Protein AF-A0A6P7SY14-F1 (afdb_monomer_lite)

Foldseek 3Di:
DDDDPVNVCVVCVVVVVVCVVVPDDPDDDPPVVVVVVVLLVVLVVVLVVVVVVCVVVVHDDDPVNSVVSSVVSSVVSVPPPDDPDPVVVVVVCVVVVVDPPPPPPDDPPPPVVCVVVVVVVVVVVVVVVVVVPDDDDD

Sequence (138 aa):
MNCTTVSAIVHNRDRIMAHVKDDAPGMKSTIINKKRGRIYEEMEQLLALWDERQNHQQASCSQEIIQEKALSLFEDLKDIEFKASQRWFMIFKQQQNLHSLKKQGESTSGDDVAAVEFPATLAKIIENNATQTNIQCC

Organism: NCBI:txid2607531

Structure (mmCIF, N/CA/C/O backbone):
data_AF-A0A6P7SY14-F1
#
_entry.id   AF-A0A6P7SY14-F1
#
loop_
_atom_site.group_PDB
_atom_site.id
_atom_site.type_symbol
_atom_site.label_atom_id
_atom_site.label_alt_id
_atom_site.label_comp_id
_atom_site.label_asym_id
_atom_site.label_entity_id
_atom_site.label_seq_id
_atom_site.pdbx_PDB_ins_code
_atom_site.Cartn_x
_atom_site.Cartn_y
_atom_site.Cartn_z
_atom_site.occupancy
_atom_site.B_iso_or_equiv
_atom_site.auth_seq_id
_atom_site.auth_comp_id
_atom_site.auth_asym_id
_atom_site.auth_atom_id
_atom_site.pdbx_PDB_model_num
ATOM 1 N N . MET A 1 1 ? -7.695 -40.509 3.210 1.00 50.09 1 MET A N 1
ATOM 2 C CA . MET A 1 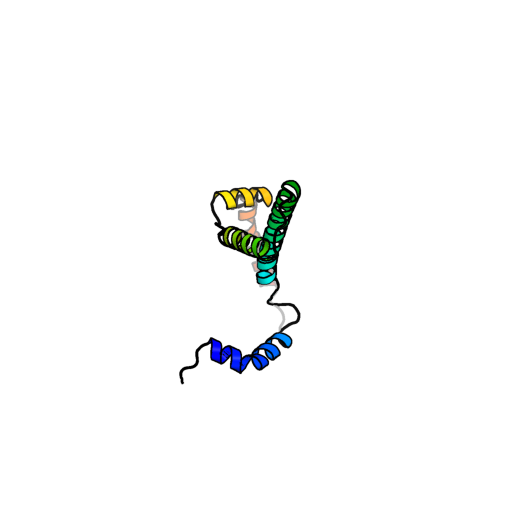1 ? -7.940 -39.089 3.544 1.00 50.09 1 MET A CA 1
ATOM 3 C C . MET A 1 1 ? -7.065 -38.242 2.644 1.00 50.09 1 MET A C 1
ATOM 5 O O . MET A 1 1 ? -5.850 -38.371 2.709 1.00 50.09 1 MET A O 1
ATOM 9 N N . ASN A 1 2 ? -7.676 -37.483 1.735 1.00 52.88 2 ASN A N 1
ATOM 10 C CA . ASN A 1 2 ? -6.944 -36.720 0.729 1.00 52.88 2 ASN A CA 1
ATOM 11 C C . ASN A 1 2 ? -6.356 -35.457 1.355 1.00 52.88 2 ASN A C 1
ATOM 13 O O . ASN A 1 2 ? -7.064 -34.614 1.900 1.00 52.88 2 ASN A O 1
ATOM 17 N N . CYS A 1 3 ? -5.034 -35.404 1.300 1.00 52.44 3 CYS A N 1
ATOM 18 C CA . CYS A 1 3 ? -4.187 -34.363 1.834 1.00 52.44 3 CYS A CA 1
ATOM 19 C C . CYS A 1 3 ? -4.385 -33.079 1.023 1.00 52.44 3 CYS A C 1
ATOM 21 O O . CYS A 1 3 ? -4.030 -33.024 -0.153 1.00 52.44 3 CYS A O 1
ATOM 23 N N . THR 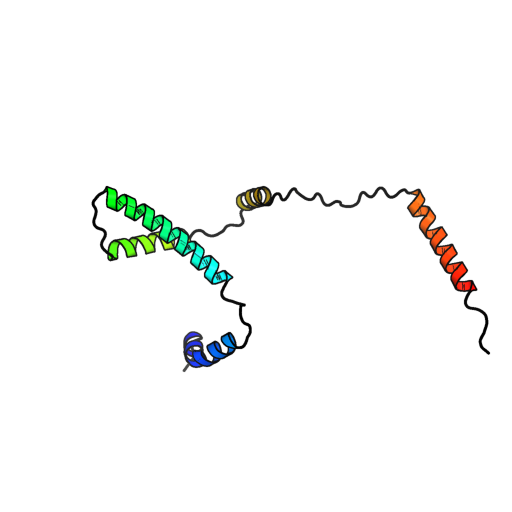A 1 4 ? -4.955 -32.041 1.631 1.00 62.66 4 THR A N 1
ATOM 24 C CA . THR A 1 4 ? -4.822 -30.700 1.062 1.00 62.66 4 THR A CA 1
ATOM 25 C C . THR A 1 4 ? -3.357 -30.289 1.161 1.00 62.66 4 THR A C 1
ATOM 27 O O . THR A 1 4 ? -2.673 -30.605 2.137 1.00 62.66 4 THR A O 1
ATOM 30 N N . THR A 1 5 ? -2.871 -29.542 0.173 1.00 73.25 5 THR A N 1
ATOM 31 C CA . THR A 1 5 ? -1.533 -28.930 0.190 1.00 73.25 5 THR A CA 1
ATOM 32 C C . THR A 1 5 ? -1.271 -28.200 1.506 1.00 73.25 5 THR A C 1
ATOM 34 O O . THR A 1 5 ? -0.177 -28.283 2.048 1.00 73.25 5 THR A O 1
ATOM 37 N N . VAL A 1 6 ? -2.298 -27.573 2.084 1.00 74.12 6 VAL A N 1
ATOM 38 C CA . VAL A 1 6 ? -2.227 -26.908 3.391 1.00 74.12 6 VAL A CA 1
ATOM 39 C C . VAL A 1 6 ? -1.947 -27.893 4.529 1.00 74.12 6 VAL A C 1
ATOM 41 O O . VAL A 1 6 ? -1.065 -27.640 5.345 1.00 74.12 6 VAL A O 1
ATOM 44 N N . SER A 1 7 ? -2.637 -29.036 4.578 1.00 78.38 7 SER A N 1
ATOM 45 C CA . SER A 1 7 ? -2.413 -30.046 5.620 1.00 78.38 7 SER A CA 1
ATOM 46 C C . SER A 1 7 ? -1.010 -30.665 5.515 1.00 78.38 7 SER A C 1
ATOM 48 O O . SER A 1 7 ? -0.332 -30.823 6.530 1.00 78.38 7 SER A O 1
ATOM 50 N N . ALA A 1 8 ? -0.510 -30.888 4.290 1.00 80.69 8 ALA A N 1
ATOM 51 C CA . ALA A 1 8 ? 0.877 -31.302 4.051 1.00 80.69 8 ALA A CA 1
ATOM 52 C C . ALA A 1 8 ? 1.899 -30.264 4.536 1.00 80.69 8 ALA A C 1
ATOM 54 O O . ALA A 1 8 ? 2.932 -30.634 5.090 1.00 80.69 8 ALA A O 1
ATOM 55 N N . ILE A 1 9 ? 1.631 -28.974 4.319 1.00 81.75 9 ILE A N 1
ATOM 56 C CA . ILE A 1 9 ? 2.523 -27.880 4.725 1.00 81.75 9 ILE A CA 1
ATOM 57 C C . ILE A 1 9 ? 2.571 -27.764 6.249 1.00 81.75 9 ILE A C 1
ATOM 59 O O . ILE A 1 9 ? 3.654 -27.636 6.812 1.00 81.75 9 ILE A O 1
ATOM 63 N N . VAL A 1 10 ? 1.421 -27.858 6.923 1.00 86.06 10 VAL A N 1
ATOM 64 C CA . VAL A 1 10 ? 1.355 -27.827 8.392 1.00 86.06 10 VAL A CA 1
ATOM 65 C C . VAL A 1 10 ? 2.099 -29.020 8.986 1.00 86.06 10 VAL A C 1
ATOM 67 O O . VAL A 1 10 ? 2.899 -28.846 9.900 1.00 86.06 10 VAL A O 1
ATOM 70 N N . HIS A 1 11 ? 1.892 -30.214 8.431 1.00 85.25 11 HIS A N 1
ATOM 71 C CA . HIS A 1 11 ? 2.553 -31.426 8.909 1.00 85.25 11 HIS A CA 1
ATOM 72 C C . HIS A 1 11 ? 4.073 -31.407 8.681 1.00 85.25 11 HIS A C 1
ATOM 74 O O . HIS A 1 11 ? 4.831 -31.896 9.510 1.00 85.25 11 HIS A O 1
ATOM 80 N N . ASN A 1 12 ? 4.538 -30.813 7.579 1.00 85.94 12 ASN A N 1
ATOM 81 C CA . ASN A 1 12 ? 5.962 -30.744 7.241 1.00 85.94 12 ASN A CA 1
ATOM 82 C C . ASN A 1 12 ? 6.640 -29.434 7.677 1.00 85.94 12 ASN A C 1
ATOM 84 O O . ASN A 1 12 ? 7.771 -29.173 7.263 1.00 85.94 12 ASN A O 1
ATOM 88 N N . ARG A 1 13 ? 5.980 -28.614 8.506 1.00 82.69 13 ARG A N 1
ATOM 89 C CA . ARG A 1 13 ? 6.439 -27.276 8.913 1.00 82.69 13 ARG A CA 1
ATOM 90 C C . ARG A 1 13 ? 7.886 -27.262 9.401 1.00 82.69 13 ARG A C 1
ATOM 92 O O . ARG A 1 13 ? 8.672 -26.443 8.933 1.00 82.69 13 ARG A O 1
ATOM 99 N N . ASP A 1 14 ? 8.236 -28.159 10.316 1.00 82.94 14 ASP A N 1
ATOM 100 C CA . ASP A 1 14 ? 9.551 -28.137 10.964 1.00 82.94 14 ASP A CA 1
ATOM 101 C C . ASP A 1 14 ? 10.667 -28.558 10.003 1.00 82.94 14 ASP A C 1
ATOM 103 O O . ASP A 1 14 ? 11.736 -27.953 9.985 1.00 82.94 14 ASP A O 1
ATOM 107 N N . ARG A 1 15 ? 10.382 -29.516 9.112 1.00 84.56 15 ARG A N 1
ATOM 108 C CA . ARG A 1 15 ? 11.292 -29.917 8.029 1.00 84.56 15 ARG A CA 1
ATOM 109 C C . ARG A 1 15 ? 11.510 -28.776 7.038 1.00 84.56 15 ARG A C 1
ATOM 111 O O . ARG A 1 15 ? 12.646 -28.486 6.682 1.00 84.56 15 ARG A O 1
ATOM 118 N N . ILE A 1 16 ? 10.437 -28.094 6.629 1.00 80.94 16 ILE A N 1
ATOM 119 C CA . ILE A 1 16 ? 10.512 -26.920 5.745 1.00 80.94 16 ILE A CA 1
ATOM 120 C C . ILE A 1 16 ? 11.343 -25.812 6.411 1.00 80.94 16 ILE A C 1
ATOM 122 O O . ILE A 1 16 ? 12.184 -25.197 5.762 1.00 80.94 16 ILE A O 1
ATOM 126 N N . MET A 1 17 ? 11.149 -25.578 7.711 1.00 76.50 17 MET A N 1
ATOM 127 C CA . MET A 1 17 ? 11.868 -24.545 8.456 1.00 76.50 17 MET A CA 1
ATOM 128 C C . MET A 1 17 ? 13.351 -24.873 8.671 1.00 76.50 17 MET A C 1
ATOM 130 O O . MET A 1 17 ? 14.166 -23.953 8.679 1.00 76.50 17 MET A O 1
ATOM 134 N N . ALA A 1 18 ? 13.706 -26.150 8.818 1.00 77.94 18 ALA A N 1
ATOM 135 C CA . ALA A 1 18 ? 15.097 -26.592 8.892 1.00 77.94 18 ALA A CA 1
ATOM 136 C C . ALA A 1 18 ? 15.834 -26.336 7.566 1.00 77.94 18 ALA A C 1
ATOM 138 O O . ALA A 1 18 ? 16.857 -25.659 7.560 1.00 77.94 18 ALA A O 1
ATOM 139 N N . HIS A 1 19 ? 15.248 -26.738 6.431 1.00 68.62 19 HIS A N 1
ATOM 140 C CA . HIS A 1 19 ? 15.843 -26.496 5.109 1.00 68.62 19 HIS A CA 1
ATOM 141 C C . HIS A 1 19 ? 15.999 -25.001 4.776 1.00 68.62 19 HIS A C 1
ATOM 143 O O . HIS A 1 19 ? 16.979 -24.607 4.158 1.00 68.62 19 HIS A O 1
ATOM 149 N N . VAL A 1 20 ? 15.077 -24.139 5.225 1.00 62.91 20 VAL A N 1
ATOM 150 C CA . VAL A 1 20 ? 15.179 -22.675 5.037 1.00 62.91 20 VAL A CA 1
ATOM 151 C C . VAL A 1 20 ? 16.317 -22.046 5.850 1.00 62.91 20 VAL A C 1
ATOM 153 O O . VAL A 1 20 ? 16.826 -20.996 5.464 1.00 62.91 20 VAL A O 1
ATOM 156 N N . LYS A 1 21 ? 16.702 -22.645 6.982 1.00 61.66 21 LYS A N 1
ATOM 157 C CA . LYS A 1 21 ? 17.813 -22.154 7.811 1.00 61.66 21 LYS A CA 1
ATOM 158 C C . LYS A 1 21 ? 19.173 -22.612 7.288 1.00 61.66 21 LYS A C 1
ATOM 160 O O . LYS A 1 21 ? 20.132 -21.854 7.416 1.00 61.66 21 LYS A O 1
ATOM 165 N N . ASP A 1 22 ? 19.230 -23.800 6.692 1.00 57.78 22 ASP A N 1
ATOM 166 C CA . ASP A 1 22 ? 20.473 -24.392 6.192 1.00 57.78 22 ASP A CA 1
ATOM 167 C C . ASP A 1 22 ? 20.823 -23.912 4.769 1.00 57.78 22 ASP A C 1
ATOM 169 O O . ASP A 1 22 ? 21.993 -23.671 4.465 1.00 57.78 22 ASP A O 1
ATOM 173 N N . ASP A 1 23 ? 19.825 -23.665 3.910 1.00 55.22 23 ASP A N 1
ATOM 174 C CA . ASP A 1 23 ? 20.041 -23.174 2.545 1.00 55.22 23 ASP A CA 1
ATOM 175 C C . ASP A 1 23 ? 20.093 -21.631 2.487 1.00 55.22 23 ASP A C 1
ATOM 177 O O . ASP A 1 23 ? 19.140 -20.956 2.094 1.00 55.22 23 ASP A O 1
ATOM 181 N N . ALA A 1 24 ? 21.279 -21.101 2.800 1.00 50.31 24 ALA A N 1
ATOM 182 C CA . ALA A 1 24 ? 21.781 -19.743 2.540 1.00 50.31 24 ALA A CA 1
ATOM 183 C C . ALA A 1 24 ? 21.339 -18.599 3.493 1.00 50.31 24 ALA A C 1
ATOM 185 O O . ALA A 1 24 ? 20.185 -18.154 3.468 1.00 50.31 24 ALA A O 1
ATOM 186 N N . PRO A 1 25 ? 22.282 -17.970 4.232 1.00 51.38 25 PRO A N 1
ATOM 187 C CA . PRO A 1 25 ? 22.011 -16.723 4.935 1.00 51.38 25 PRO A CA 1
ATOM 188 C C . PRO A 1 25 ? 21.828 -15.596 3.907 1.00 51.38 25 PRO A C 1
ATOM 190 O O . PRO A 1 25 ? 22.788 -15.111 3.314 1.00 51.38 25 PRO A O 1
ATOM 193 N N . GLY A 1 26 ? 20.580 -15.175 3.684 1.00 54.66 26 GLY A N 1
ATOM 194 C CA . GLY A 1 26 ? 20.273 -13.904 3.012 1.00 54.66 26 GLY A CA 1
ATOM 195 C C . GLY A 1 26 ? 19.448 -13.963 1.725 1.00 54.66 26 GLY A C 1
ATOM 196 O O . GLY A 1 26 ? 19.191 -12.913 1.136 1.00 54.66 26 GLY A O 1
ATOM 197 N N . MET A 1 27 ? 18.974 -15.129 1.284 1.00 58.12 27 MET A N 1
ATOM 198 C CA . MET A 1 27 ? 18.223 -15.238 0.030 1.00 58.12 27 MET A CA 1
ATOM 199 C C . MET A 1 27 ? 16.792 -15.738 0.296 1.00 58.12 27 MET A C 1
ATOM 201 O O . MET A 1 27 ? 16.623 -16.855 0.764 1.00 58.12 27 MET A O 1
ATOM 205 N N . LYS A 1 28 ? 15.776 -14.935 -0.083 1.00 55.28 28 LYS A N 1
ATOM 206 C CA . LYS A 1 28 ? 14.337 -15.281 -0.315 1.00 55.28 28 LYS A CA 1
ATOM 207 C C . LYS A 1 28 ? 13.240 -14.629 0.556 1.00 55.28 28 LYS A C 1
ATOM 209 O O . LYS A 1 28 ? 12.080 -14.992 0.398 1.00 55.28 28 LYS A O 1
ATOM 214 N N . SER A 1 29 ? 13.514 -13.582 1.343 1.00 47.50 29 SER A N 1
ATOM 215 C CA . SER A 1 29 ? 12.434 -12.738 1.925 1.00 47.50 29 SER A CA 1
ATOM 216 C C . SER A 1 29 ? 12.451 -11.279 1.449 1.00 47.50 29 SER A C 1
ATOM 218 O O . SER A 1 29 ? 11.422 -10.610 1.422 1.00 47.50 29 SER A O 1
ATOM 220 N N . THR A 1 30 ? 13.582 -10.771 0.962 1.00 47.41 30 THR A N 1
ATOM 221 C CA . THR A 1 30 ? 13.793 -9.322 0.825 1.00 47.41 30 THR A CA 1
ATOM 222 C C . THR A 1 30 ? 12.834 -8.629 -0.147 1.00 47.41 30 THR A C 1
ATOM 224 O O . THR A 1 30 ? 12.414 -7.515 0.124 1.00 47.41 30 THR A O 1
ATOM 227 N N . ILE A 1 31 ? 12.450 -9.246 -1.269 1.00 49.44 31 ILE A N 1
ATOM 228 C CA . ILE A 1 31 ? 11.644 -8.564 -2.304 1.00 49.44 31 ILE A CA 1
ATOM 229 C C . ILE A 1 31 ? 10.148 -8.548 -1.950 1.00 49.44 31 ILE A C 1
ATOM 231 O O . ILE A 1 31 ? 9.491 -7.518 -2.096 1.00 49.44 31 ILE A O 1
ATOM 235 N N . ILE A 1 32 ? 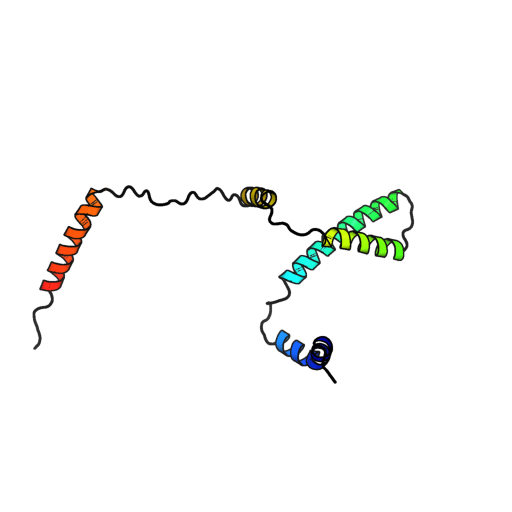9.612 -9.666 -1.449 1.00 51.44 32 ILE A N 1
ATOM 236 C CA . ILE A 1 32 ? 8.206 -9.765 -1.021 1.00 51.44 32 ILE A CA 1
ATOM 237 C C . ILE A 1 32 ? 7.993 -8.930 0.246 1.00 51.44 32 ILE A C 1
ATOM 239 O O . ILE A 1 32 ? 6.997 -8.216 0.346 1.00 51.44 32 ILE A O 1
ATOM 243 N N . ASN A 1 33 ? 8.960 -8.949 1.167 1.00 54.19 33 ASN A N 1
ATOM 244 C CA . ASN A 1 33 ? 8.912 -8.144 2.382 1.00 54.19 33 ASN A CA 1
ATOM 245 C C . ASN A 1 33 ? 9.111 -6.645 2.084 1.00 54.19 33 ASN A C 1
ATOM 247 O O . ASN A 1 33 ? 8.428 -5.828 2.678 1.00 54.19 33 ASN A O 1
ATOM 251 N N . LYS A 1 34 ? 9.927 -6.265 1.082 1.00 59.91 34 LYS A N 1
ATOM 252 C CA . LYS A 1 34 ? 10.033 -4.866 0.609 1.00 59.91 34 LYS A CA 1
ATOM 253 C C . LYS A 1 34 ? 8.741 -4.341 -0.016 1.00 59.91 34 LYS A C 1
ATOM 255 O O . LYS A 1 34 ? 8.387 -3.194 0.219 1.00 59.91 34 LYS A O 1
ATOM 260 N N . LYS A 1 35 ? 8.048 -5.144 -0.836 1.00 61.53 35 LYS A N 1
ATOM 261 C CA . LYS A 1 35 ? 6.756 -4.737 -1.420 1.00 61.53 35 LYS A CA 1
ATOM 262 C C . LYS A 1 35 ? 5.673 -4.601 -0.353 1.00 61.53 35 LYS A C 1
ATOM 264 O O . LYS A 1 35 ? 4.955 -3.612 -0.365 1.00 61.53 35 LYS A O 1
ATOM 269 N N . ARG A 1 36 ? 5.590 -5.569 0.570 1.00 66.62 36 ARG A N 1
ATOM 270 C CA . ARG A 1 36 ? 4.700 -5.481 1.736 1.00 66.62 36 ARG A CA 1
ATOM 271 C C . ARG A 1 36 ? 5.034 -4.243 2.564 1.00 66.62 36 ARG A C 1
ATOM 273 O O . ARG A 1 36 ? 4.143 -3.442 2.791 1.00 66.62 36 ARG A O 1
ATOM 280 N N . GLY A 1 37 ? 6.310 -4.046 2.901 1.00 79.38 37 GLY A N 1
ATOM 281 C CA . GLY A 1 37 ? 6.798 -2.883 3.644 1.00 79.38 37 GLY A CA 1
ATOM 282 C C . GLY A 1 37 ? 6.354 -1.566 3.021 1.00 79.38 37 GLY A C 1
ATOM 283 O O . GLY A 1 37 ? 5.730 -0.770 3.701 1.00 79.38 37 GLY A O 1
ATOM 284 N N . ARG A 1 38 ? 6.538 -1.392 1.707 1.00 83.38 38 ARG A N 1
ATOM 285 C CA . ARG A 1 38 ? 6.166 -0.144 1.028 1.00 83.38 38 ARG A CA 1
ATOM 286 C C . ARG A 1 38 ? 4.661 0.167 1.094 1.00 83.38 38 ARG A C 1
ATOM 288 O O . ARG A 1 38 ? 4.298 1.317 1.287 1.00 83.38 38 ARG A O 1
ATOM 295 N N . ILE A 1 39 ? 3.796 -0.846 0.960 1.00 87.31 39 ILE A N 1
ATOM 296 C CA . ILE A 1 39 ? 2.336 -0.664 1.075 1.00 87.31 39 ILE A CA 1
ATOM 297 C C . ILE A 1 39 ? 1.945 -0.317 2.518 1.00 87.31 39 ILE A C 1
ATOM 299 O O . ILE A 1 39 ? 1.122 0.570 2.722 1.00 87.31 39 ILE A O 1
ATOM 303 N N . TYR A 1 40 ? 2.535 -0.985 3.515 1.00 88.12 40 TYR A N 1
ATOM 304 C CA . TYR A 1 40 ? 2.284 -0.663 4.925 1.00 88.12 40 TYR A CA 1
ATOM 305 C C . TYR A 1 40 ? 2.783 0.742 5.286 1.00 88.12 40 TYR A C 1
ATOM 307 O O . TYR A 1 40 ? 2.043 1.486 5.914 1.00 88.12 40 TYR A O 1
ATOM 315 N N . GLU A 1 41 ? 3.973 1.137 4.825 1.00 90.25 41 GLU A N 1
ATOM 316 C CA . GLU A 1 41 ? 4.533 2.480 5.033 1.00 90.25 41 GLU A CA 1
ATOM 317 C C . GLU A 1 41 ? 3.613 3.574 4.466 1.00 90.25 41 GLU A C 1
ATOM 319 O O . GLU A 1 41 ? 3.323 4.562 5.139 1.00 90.25 41 GLU A O 1
ATOM 324 N N . GLU A 1 42 ? 3.125 3.398 3.237 1.00 91.50 42 GLU A N 1
ATOM 325 C CA . GLU A 1 42 ? 2.241 4.369 2.582 1.00 91.50 42 GLU A CA 1
ATOM 326 C C . GLU A 1 42 ? 0.854 4.412 3.248 1.00 91.50 42 GLU A C 1
ATOM 328 O O . GLU A 1 42 ? 0.297 5.490 3.468 1.00 91.50 42 GLU A O 1
ATOM 333 N N . MET A 1 43 ? 0.330 3.256 3.670 1.00 95.06 43 MET A N 1
ATOM 334 C CA . MET A 1 43 ? -0.900 3.167 4.460 1.00 95.06 43 MET A CA 1
ATOM 335 C C . MET A 1 43 ? -0.763 3.882 5.814 1.00 95.06 43 MET A C 1
ATOM 337 O O . MET A 1 43 ? -1.655 4.642 6.186 1.00 95.06 43 MET A O 1
ATOM 341 N N . GLU A 1 44 ? 0.337 3.670 6.544 1.00 93.38 44 GLU A N 1
ATOM 342 C CA . GLU A 1 44 ? 0.601 4.300 7.848 1.00 93.38 44 GLU A CA 1
ATOM 343 C C . GLU A 1 44 ? 0.713 5.825 7.720 1.00 93.38 44 GLU A C 1
ATOM 345 O O . GLU A 1 44 ? 0.148 6.552 8.537 1.00 93.38 44 GLU A O 1
ATOM 350 N N . GLN A 1 45 ? 1.362 6.323 6.662 1.00 94.69 45 GLN A N 1
ATOM 351 C CA . GLN A 1 45 ? 1.441 7.760 6.376 1.00 94.69 45 GLN A CA 1
ATOM 352 C C . GLN A 1 45 ? 0.063 8.376 6.102 1.00 94.69 45 GLN A C 1
ATOM 354 O O . GLN A 1 45 ? -0.270 9.426 6.655 1.00 94.69 45 GLN A O 1
ATOM 359 N N . LEU A 1 46 ? -0.760 7.723 5.277 1.00 94.94 46 LEU A N 1
ATOM 360 C CA . LEU A 1 46 ? -2.122 8.185 4.994 1.00 94.94 46 LEU A CA 1
ATOM 361 C C . LEU A 1 46 ? -3.014 8.137 6.240 1.00 94.94 46 LEU A C 1
ATOM 363 O O . LEU A 1 46 ? -3.828 9.040 6.449 1.00 94.94 46 LEU A O 1
ATOM 367 N N . LEU A 1 47 ? -2.844 7.115 7.081 1.00 94.69 47 LEU A N 1
ATOM 368 C CA . LEU A 1 47 ? -3.571 6.982 8.339 1.00 94.69 47 LEU A CA 1
ATOM 369 C C . LEU A 1 47 ? -3.180 8.085 9.332 1.00 94.69 47 LEU A C 1
ATOM 371 O O . LEU A 1 47 ? -4.065 8.660 9.958 1.00 94.69 47 LEU A O 1
ATOM 375 N N . ALA A 1 48 ? -1.895 8.445 9.414 1.00 92.94 48 ALA A N 1
ATOM 376 C CA . ALA A 1 48 ? -1.414 9.546 10.252 1.00 92.94 48 ALA A CA 1
ATOM 377 C C . ALA A 1 48 ? -1.972 10.911 9.808 1.00 92.94 48 ALA A C 1
ATOM 379 O O . ALA A 1 48 ? -2.442 11.683 10.639 1.00 92.94 48 ALA A O 1
ATOM 380 N N . LEU A 1 49 ? -1.996 11.189 8.498 1.00 93.81 49 LEU A N 1
ATOM 381 C CA . LEU A 1 49 ? -2.614 12.409 7.954 1.00 93.81 49 LEU A CA 1
ATOM 382 C C . LEU A 1 49 ? -4.124 12.465 8.225 1.00 93.81 49 LEU A C 1
ATOM 384 O O . LEU A 1 49 ? -4.698 13.533 8.455 1.00 93.81 49 LEU A O 1
ATOM 388 N N . TRP A 1 50 ? -4.792 11.314 8.161 1.00 93.69 50 TRP A N 1
ATOM 389 C CA . TRP A 1 50 ? -6.207 11.224 8.489 1.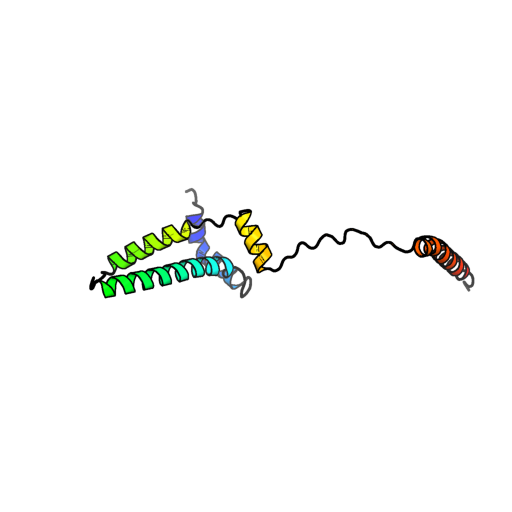00 93.69 50 TRP A CA 1
ATOM 390 C C . TRP A 1 50 ? -6.451 11.464 9.984 1.00 93.69 50 TRP A C 1
ATOM 392 O O . TRP A 1 50 ? -7.347 12.241 10.309 1.00 93.69 50 TRP A O 1
ATOM 402 N N . ASP A 1 51 ? -5.637 10.885 10.868 1.00 87.88 51 ASP A N 1
ATOM 403 C CA . ASP A 1 51 ? -5.717 11.096 12.319 1.00 87.88 51 ASP A CA 1
ATOM 404 C C . ASP A 1 51 ? -5.452 12.561 12.703 1.00 87.88 51 ASP A C 1
ATOM 406 O O . ASP A 1 51 ? -6.208 13.149 13.473 1.00 87.88 51 ASP A O 1
ATOM 410 N N . GLU A 1 52 ? -4.470 13.213 12.074 1.00 89.62 52 GLU A N 1
ATOM 411 C CA . GLU A 1 52 ? -4.218 14.650 12.244 1.00 89.62 52 GLU A CA 1
ATOM 412 C C . GLU A 1 52 ? -5.468 15.480 11.900 1.00 89.62 52 GLU A C 1
ATOM 414 O O . GLU A 1 52 ? -5.881 16.356 12.665 1.00 89.62 52 GLU A O 1
ATOM 419 N N . ARG A 1 53 ? -6.165 15.138 10.807 1.00 88.12 53 ARG A N 1
ATOM 420 C CA . ARG A 1 53 ? -7.459 15.752 10.467 1.00 88.12 53 ARG A CA 1
ATOM 421 C C . ARG A 1 53 ? -8.535 15.466 11.521 1.00 88.12 53 ARG A C 1
ATOM 423 O O . ARG A 1 53 ? -9.329 16.364 11.802 1.00 88.12 53 ARG A O 1
ATOM 430 N N . GLN A 1 54 ? -8.601 14.256 12.076 1.00 84.38 54 GLN A N 1
ATOM 431 C CA . GLN A 1 54 ? -9.572 13.917 13.127 1.00 84.38 54 GLN A CA 1
ATOM 432 C C . GLN A 1 54 ? -9.306 14.700 14.419 1.00 84.38 54 GLN A C 1
ATOM 434 O O . GLN A 1 54 ? -10.246 15.227 15.020 1.00 84.38 54 GLN A O 1
ATOM 439 N N . ASN A 1 55 ? -8.033 14.888 14.780 1.00 79.12 55 ASN A N 1
ATOM 440 C CA . ASN A 1 55 ? -7.611 15.703 15.920 1.00 79.12 55 ASN A CA 1
ATOM 441 C C . ASN A 1 55 ? -8.046 17.169 15.771 1.00 79.12 55 ASN A C 1
ATOM 443 O O . ASN A 1 55 ? -8.548 17.767 16.724 1.00 79.12 55 ASN A O 1
ATOM 447 N N . HIS A 1 56 ? -7.957 17.739 14.564 1.00 81.94 56 HIS A N 1
ATOM 448 C CA . HIS A 1 56 ? -8.494 19.077 14.278 1.00 81.94 56 HIS A CA 1
ATOM 449 C C . HIS A 1 56 ? -10.022 19.165 14.387 1.00 81.94 56 HIS A C 1
ATOM 451 O O . HIS A 1 56 ? -10.555 20.236 14.671 1.00 81.94 56 HIS A O 1
ATOM 457 N N . GLN A 1 57 ? -10.727 18.056 14.166 1.00 82.75 57 GLN A N 1
ATOM 458 C CA . GLN A 1 57 ? -12.184 17.966 14.281 1.00 82.75 57 GLN A CA 1
ATOM 459 C C . GLN A 1 57 ? -12.647 17.603 15.703 1.00 82.75 57 GLN A C 1
ATOM 461 O O . GLN A 1 57 ? -13.848 17.457 15.918 1.00 82.75 57 GLN A O 1
ATOM 466 N N . GLN A 1 58 ? -11.722 17.472 16.670 1.00 76.38 58 GLN A N 1
ATOM 467 C CA . GLN A 1 58 ? -11.995 17.034 18.048 1.00 76.38 58 GLN A CA 1
ATOM 468 C C . GLN A 1 58 ? -12.775 15.708 18.131 1.00 76.38 58 GLN A C 1
ATOM 470 O O . GLN A 1 58 ? -13.472 15.440 19.111 1.00 76.38 58 GLN A O 1
ATOM 475 N N . ALA A 1 59 ? -12.643 14.854 17.115 1.00 75.88 59 ALA A N 1
ATOM 476 C CA . ALA A 1 59 ? -13.263 13.540 17.102 1.00 75.88 59 ALA A CA 1
ATOM 477 C C . ALA A 1 59 ? -12.322 12.526 17.763 1.00 75.88 59 ALA A C 1
ATOM 479 O O . ALA A 1 59 ? -11.236 12.248 17.258 1.00 75.88 59 ALA A O 1
ATOM 480 N N . SER A 1 60 ? -12.732 11.950 18.894 1.00 74.38 60 SER A N 1
ATOM 481 C CA . SER A 1 60 ? -12.015 10.820 19.487 1.00 74.38 60 SER A CA 1
ATOM 482 C C . SER A 1 60 ? -12.233 9.582 18.616 1.00 74.38 60 SER A C 1
ATOM 484 O O . SER A 1 60 ? -13.344 9.047 18.577 1.00 74.38 60 SER A O 1
ATOM 486 N N . CYS A 1 61 ? -11.197 9.118 17.922 1.00 80.62 61 CYS A N 1
ATOM 487 C CA . CYS A 1 61 ? -11.282 7.869 17.178 1.00 80.62 61 CYS A CA 1
ATOM 488 C C . CYS A 1 61 ? -11.113 6.688 18.133 1.00 80.62 61 CYS A C 1
ATOM 490 O O . CYS A 1 61 ? -10.119 6.588 18.854 1.00 80.62 61 CYS A O 1
ATOM 492 N N . SER A 1 62 ? -12.091 5.783 18.147 1.00 88.62 62 SER A N 1
ATOM 493 C CA . SER A 1 62 ? -11.909 4.488 18.794 1.00 88.62 62 SER A CA 1
ATOM 494 C C . SER A 1 62 ? -10.953 3.631 17.965 1.00 88.62 62 SER A C 1
ATOM 496 O O . SER A 1 62 ? -10.779 3.838 16.761 1.00 88.62 62 SER A O 1
ATOM 498 N N . GLN A 1 63 ? -10.357 2.626 18.604 1.00 89.62 63 GLN A N 1
ATOM 499 C CA . GLN A 1 63 ? -9.495 1.664 17.920 1.00 89.62 63 GLN A CA 1
ATOM 500 C C . GLN A 1 63 ? -10.195 1.017 16.713 1.00 89.62 63 GLN A C 1
ATOM 502 O O . GLN A 1 63 ? -9.559 0.804 15.685 1.00 89.62 63 GLN A O 1
ATOM 507 N N . GLU A 1 64 ? -11.495 0.741 16.820 1.00 91.31 64 GLU A N 1
ATOM 508 C CA . GLU A 1 64 ? -12.289 0.127 15.752 1.00 91.31 64 GLU A CA 1
ATOM 509 C C . GLU A 1 64 ? -12.358 1.018 14.506 1.00 91.31 64 GLU A C 1
ATOM 511 O O . GLU A 1 64 ? -12.134 0.534 13.399 1.00 91.31 64 GLU A O 1
ATOM 516 N N . ILE A 1 65 ? -12.561 2.329 14.682 1.00 91.69 65 ILE A N 1
ATOM 517 C CA . ILE A 1 65 ? -12.611 3.294 13.571 1.00 91.69 65 ILE A CA 1
ATOM 518 C C . ILE A 1 65 ? -11.245 3.376 12.876 1.00 91.69 65 ILE A C 1
ATOM 520 O O . ILE A 1 65 ? -11.165 3.401 11.648 1.00 91.69 65 ILE A O 1
ATOM 524 N N . ILE A 1 66 ? -10.155 3.378 13.650 1.00 91.69 66 ILE A N 1
ATOM 525 C CA . ILE A 1 66 ? -8.790 3.409 13.104 1.00 91.69 66 ILE A CA 1
ATOM 526 C C . ILE A 1 66 ? -8.500 2.124 12.316 1.00 91.69 66 ILE A C 1
ATOM 528 O O . ILE A 1 66 ? -7.943 2.184 11.221 1.00 91.69 66 ILE A O 1
ATOM 532 N N . GLN A 1 67 ? -8.900 0.963 12.843 1.00 94.56 67 GLN A N 1
ATOM 533 C CA . GLN A 1 67 ? -8.724 -0.327 12.171 1.00 94.56 67 GLN A CA 1
ATOM 534 C C . GLN A 1 67 ? -9.532 -0.415 10.875 1.00 94.56 67 GLN A C 1
ATOM 536 O O . GLN A 1 67 ? -8.988 -0.813 9.846 1.00 94.56 67 GLN A O 1
ATOM 541 N N . GLU A 1 68 ? -10.801 -0.006 10.896 1.00 94.94 68 GLU A N 1
ATOM 542 C CA . GLU A 1 68 ? -11.646 0.042 9.702 1.00 94.94 68 GLU A CA 1
ATOM 543 C C . GLU A 1 68 ? -11.046 0.976 8.644 1.00 94.94 68 GLU A C 1
ATOM 545 O O . GLU A 1 68 ? -10.947 0.621 7.465 1.00 94.94 68 GLU A O 1
ATOM 550 N N . LYS A 1 69 ? -10.547 2.143 9.071 1.00 94.81 69 LYS A N 1
ATOM 551 C CA . LYS A 1 69 ? -9.912 3.097 8.165 1.00 94.81 69 LYS A CA 1
ATOM 552 C C . LYS A 1 69 ? -8.620 2.555 7.556 1.00 94.81 69 LYS A C 1
ATOM 554 O O . LYS A 1 69 ? -8.410 2.716 6.354 1.00 94.81 69 LYS A O 1
ATOM 559 N N . ALA A 1 70 ? -7.783 1.896 8.354 1.00 94.25 70 ALA A N 1
ATOM 560 C CA . ALA A 1 70 ? -6.557 1.255 7.887 1.00 94.25 70 ALA A CA 1
ATOM 561 C C . ALA A 1 70 ? -6.848 0.157 6.849 1.00 94.25 70 ALA A C 1
ATOM 563 O O . ALA A 1 70 ? -6.173 0.087 5.825 1.00 94.25 70 ALA A O 1
ATOM 564 N N . LEU A 1 71 ? -7.888 -0.656 7.069 1.00 94.88 71 LEU A N 1
ATOM 565 C CA . LEU A 1 71 ? -8.312 -1.691 6.119 1.00 94.88 71 LEU A CA 1
ATOM 566 C C . LEU A 1 71 ? -8.798 -1.093 4.795 1.00 94.88 71 LEU A C 1
ATOM 568 O O . LEU A 1 71 ? -8.401 -1.574 3.735 1.00 94.88 71 LEU A O 1
ATOM 572 N N . SER A 1 72 ? -9.601 -0.026 4.847 1.00 94.69 72 SER A N 1
ATOM 573 C CA . SER A 1 72 ? -10.040 0.697 3.647 1.00 94.69 72 SER A CA 1
ATOM 574 C C . SER A 1 72 ? -8.852 1.237 2.848 1.00 94.69 72 SER A C 1
ATOM 576 O O . SER A 1 72 ? -8.775 0.994 1.648 1.00 94.69 72 SER A O 1
ATOM 578 N N . LEU A 1 73 ? -7.897 1.903 3.507 1.00 94.25 73 LEU A N 1
ATOM 579 C CA . LEU A 1 73 ? -6.693 2.424 2.848 1.00 94.25 73 LEU A CA 1
ATOM 580 C C . LEU A 1 73 ? -5.834 1.304 2.253 1.00 94.25 73 LEU A C 1
ATOM 582 O O . LEU A 1 73 ? -5.279 1.454 1.169 1.00 94.25 73 LEU A O 1
ATOM 586 N N . PHE A 1 74 ? -5.718 0.175 2.951 1.00 91.38 74 PHE A N 1
ATOM 587 C CA . PHE A 1 74 ? -4.943 -0.958 2.465 1.00 91.38 74 PHE A CA 1
ATOM 588 C C . PHE A 1 74 ? -5.543 -1.573 1.197 1.00 91.38 74 PHE A C 1
ATOM 590 O O . PHE A 1 74 ? -4.793 -1.875 0.272 1.00 91.38 74 PHE A O 1
ATOM 597 N N . GLU A 1 75 ? -6.865 -1.753 1.126 1.00 90.44 75 GLU A N 1
ATOM 598 C CA . GLU A 1 75 ? -7.507 -2.266 -0.091 1.00 90.44 75 GLU A CA 1
ATOM 599 C C . GLU A 1 75 ? -7.375 -1.276 -1.260 1.00 90.44 75 GLU A C 1
ATOM 601 O O . GLU A 1 75 ? -7.016 -1.702 -2.358 1.00 90.44 75 GLU A O 1
ATOM 606 N N . ASP A 1 76 ? -7.514 0.033 -1.012 1.00 89.38 76 ASP A N 1
ATOM 607 C CA . ASP A 1 76 ? -7.286 1.072 -2.030 1.00 89.38 76 ASP A CA 1
ATOM 608 C C . ASP A 1 76 ? -5.848 1.028 -2.586 1.00 89.38 76 ASP A C 1
ATOM 610 O O . ASP A 1 76 ? -5.628 1.140 -3.793 1.00 89.38 76 ASP A O 1
ATOM 614 N N . LEU A 1 77 ? -4.851 0.833 -1.715 1.00 88.31 77 LEU A N 1
ATOM 615 C CA . LEU A 1 77 ? -3.435 0.748 -2.099 1.00 88.31 77 LEU A CA 1
ATOM 616 C C . LEU A 1 77 ? -3.080 -0.581 -2.777 1.00 88.31 77 LEU A C 1
ATOM 618 O O . LEU A 1 77 ? -2.212 -0.636 -3.650 1.00 88.31 77 LEU A O 1
ATOM 622 N N . LYS A 1 78 ? -3.734 -1.670 -2.375 1.00 82.06 78 LYS A N 1
ATOM 623 C CA . LYS A 1 78 ? -3.532 -3.012 -2.932 1.00 82.06 78 LYS A CA 1
ATOM 624 C C . LYS A 1 78 ? -4.046 -3.117 -4.364 1.00 82.06 78 LYS A C 1
ATOM 626 O O . LYS A 1 78 ? -3.462 -3.869 -5.146 1.00 82.06 78 LYS A O 1
ATOM 631 N N . ASP A 1 79 ? -5.082 -2.355 -4.701 1.00 71.88 79 ASP A N 1
ATOM 632 C CA . ASP A 1 79 ? -5.656 -2.304 -6.047 1.00 71.88 79 ASP A CA 1
ATOM 633 C C . ASP A 1 79 ? -4.902 -1.350 -6.993 1.00 71.88 79 ASP A C 1
ATOM 635 O O . ASP A 1 79 ? -5.249 -1.207 -8.170 1.00 71.88 79 ASP A O 1
ATOM 639 N N . ILE A 1 80 ? -3.801 -0.741 -6.525 1.00 72.75 80 ILE A N 1
ATOM 640 C CA . ILE A 1 80 ? -2.830 -0.056 -7.385 1.00 72.75 80 ILE A CA 1
ATOM 641 C C . ILE A 1 80 ? -2.054 -1.120 -8.172 1.00 72.75 80 ILE A C 1
ATOM 643 O O . ILE A 1 80 ? -0.900 -1.463 -7.897 1.00 72.75 80 ILE A O 1
ATOM 647 N N . GLU A 1 81 ? -2.708 -1.673 -9.190 1.00 73.12 81 GLU A N 1
ATOM 648 C CA . GLU A 1 81 ? -2.080 -2.572 -10.140 1.00 73.12 81 GLU A CA 1
ATOM 649 C C . GLU A 1 81 ? -1.019 -1.790 -10.921 1.00 73.12 81 GLU A C 1
ATOM 651 O O . GLU A 1 81 ? -1.310 -0.867 -11.691 1.00 73.12 81 GLU A O 1
ATOM 656 N N . PHE A 1 82 ? 0.246 -2.168 -10.739 1.00 78.81 82 PHE A N 1
ATOM 657 C CA . PHE A 1 82 ? 1.320 -1.612 -11.543 1.00 78.81 82 PHE A CA 1
ATOM 658 C C . PHE A 1 82 ? 1.124 -2.010 -13.010 1.00 78.81 82 PHE A C 1
ATOM 660 O O . PHE A 1 82 ? 1.403 -3.140 -13.415 1.00 78.81 82 PHE A O 1
ATOM 667 N N . LYS A 1 83 ? 0.688 -1.053 -13.828 1.00 82.69 83 LYS A N 1
ATOM 668 C CA . LYS A 1 83 ? 0.600 -1.217 -15.277 1.00 82.69 83 LYS A CA 1
ATOM 669 C C . LYS A 1 83 ? 1.845 -0.633 -15.917 1.00 82.69 83 LYS A C 1
ATOM 671 O O . LYS A 1 83 ? 2.053 0.583 -15.886 1.00 82.69 83 LYS A O 1
ATOM 676 N N . ALA A 1 84 ? 2.618 -1.496 -16.579 1.00 87.00 84 ALA A N 1
ATOM 677 C CA . ALA A 1 84 ? 3.723 -1.123 -17.462 1.00 87.00 84 ALA A CA 1
ATOM 678 C C . ALA A 1 84 ? 3.201 -0.459 -18.754 1.00 87.00 84 ALA A C 1
ATOM 680 O O . ALA A 1 84 ? 3.469 -0.886 -19.874 1.00 87.00 84 ALA A O 1
ATOM 681 N N . SER A 1 85 ? 2.387 0.579 -18.582 1.00 89.81 85 SER A N 1
ATOM 682 C CA . SER A 1 85 ? 1.795 1.357 -19.652 1.00 89.81 85 SER A CA 1
ATOM 683 C C . SER A 1 85 ? 2.872 2.121 -20.412 1.00 89.81 85 SER A C 1
ATOM 685 O O . SER A 1 85 ? 3.964 2.400 -19.907 1.00 89.81 85 SER A O 1
ATOM 687 N N . GLN A 1 86 ? 2.530 2.544 -21.624 1.00 89.69 86 GLN A N 1
ATOM 688 C CA . GLN A 1 86 ? 3.399 3.392 -22.430 1.00 89.69 86 GLN A CA 1
ATOM 689 C C . GLN A 1 86 ? 3.784 4.685 -21.692 1.00 89.69 86 GLN A C 1
ATOM 691 O O . GLN A 1 86 ? 4.933 5.119 -21.765 1.00 89.69 86 GLN A O 1
ATOM 696 N N . ARG A 1 87 ? 2.849 5.262 -20.923 1.00 89.62 87 ARG A N 1
ATOM 697 C CA . ARG A 1 87 ? 3.090 6.451 -20.096 1.00 89.62 87 ARG A CA 1
ATOM 698 C C . ARG A 1 87 ? 4.107 6.176 -18.989 1.00 89.62 87 ARG A C 1
ATOM 700 O O . ARG A 1 87 ? 5.045 6.953 -18.840 1.00 89.62 87 ARG A O 1
ATOM 707 N N . TRP A 1 88 ? 3.957 5.069 -18.257 1.00 93.50 88 TRP A N 1
ATOM 708 C CA . TRP A 1 88 ? 4.952 4.659 -17.262 1.00 93.50 88 TRP A CA 1
ATOM 709 C C . TRP A 1 88 ? 6.334 4.489 -17.905 1.00 93.50 88 TRP A C 1
ATOM 711 O O . TRP A 1 88 ? 7.312 5.031 -17.398 1.00 93.50 88 TRP A O 1
ATOM 721 N N . PHE A 1 89 ? 6.413 3.813 -19.054 1.00 90.50 89 PHE A N 1
ATOM 722 C CA . PHE A 1 89 ? 7.681 3.582 -19.745 1.00 90.50 89 PHE A CA 1
ATOM 723 C C . PHE A 1 89 ? 8.347 4.885 -20.219 1.00 90.50 89 PHE A C 1
ATOM 725 O O . PHE A 1 89 ? 9.567 5.025 -20.137 1.00 90.50 89 PHE A O 1
ATOM 732 N N . MET A 1 90 ? 7.568 5.865 -20.688 1.00 89.50 90 MET A N 1
ATOM 733 C CA . MET A 1 90 ? 8.087 7.192 -21.042 1.00 89.50 90 MET A CA 1
ATOM 734 C C . MET A 1 90 ? 8.694 7.909 -19.830 1.00 89.50 90 MET A C 1
ATOM 736 O O . MET A 1 90 ? 9.818 8.401 -19.924 1.00 89.50 90 MET A O 1
ATOM 740 N N . ILE A 1 91 ? 7.987 7.909 -18.694 1.00 89.31 91 ILE A N 1
ATOM 741 C CA . ILE A 1 91 ? 8.469 8.502 -17.436 1.00 89.31 91 ILE A CA 1
ATOM 742 C C . ILE A 1 91 ? 9.726 7.772 -16.952 1.00 89.31 91 ILE A C 1
ATOM 744 O O . ILE A 1 91 ? 10.713 8.407 -16.594 1.00 89.31 91 ILE A O 1
ATOM 748 N N . PHE A 1 92 ? 9.729 6.440 -17.001 1.00 89.19 92 PHE A N 1
ATOM 749 C CA . PHE A 1 92 ? 10.879 5.618 -16.635 1.00 89.19 92 PHE A CA 1
ATOM 750 C C . PHE A 1 92 ? 12.119 5.958 -17.472 1.00 89.19 92 PHE A C 1
ATOM 752 O O . PHE A 1 92 ? 13.186 6.197 -16.910 1.00 89.19 92 PHE A O 1
ATOM 759 N N . LYS A 1 93 ? 11.988 6.050 -18.803 1.00 89.56 93 LYS A N 1
ATOM 760 C CA . LYS A 1 93 ? 13.105 6.435 -19.682 1.00 89.56 93 LYS A CA 1
ATOM 761 C C . LYS A 1 93 ? 13.671 7.808 -19.336 1.00 89.56 93 LYS A C 1
ATOM 763 O O . LYS A 1 93 ? 14.887 7.973 -19.350 1.00 89.56 93 LYS A O 1
ATOM 768 N N . GLN A 1 94 ? 12.799 8.767 -19.030 1.00 87.06 94 GLN A N 1
ATOM 769 C CA . GLN A 1 94 ? 13.207 10.108 -18.624 1.00 87.06 94 GLN A CA 1
ATOM 770 C C . GLN A 1 94 ? 13.965 10.079 -17.292 1.00 87.06 94 GLN A C 1
ATOM 772 O O . GLN A 1 94 ? 15.049 10.642 -17.200 1.00 87.06 94 GLN A O 1
ATOM 777 N N . GLN A 1 95 ? 13.437 9.385 -16.280 1.00 86.12 95 GLN A N 1
ATOM 778 C CA . GLN A 1 95 ? 14.069 9.299 -14.959 1.00 86.12 95 GLN A CA 1
ATOM 779 C C . GLN A 1 95 ? 15.418 8.581 -14.989 1.00 86.12 95 GLN A C 1
ATOM 781 O O . GLN A 1 95 ? 16.345 8.975 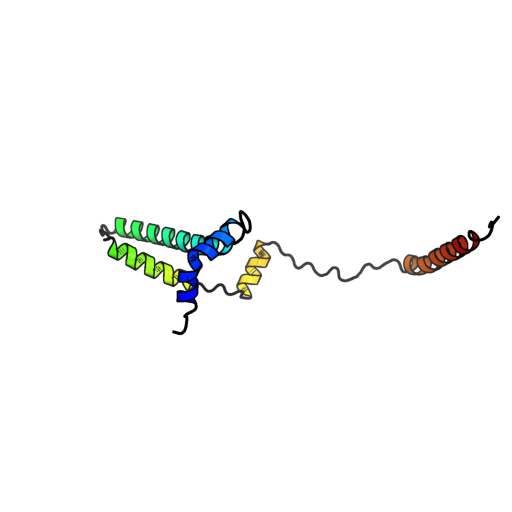-14.289 1.00 86.12 95 GLN A O 1
ATOM 786 N N . GLN A 1 96 ? 15.535 7.531 -15.797 1.00 89.19 96 GLN A N 1
ATOM 787 C CA . GLN A 1 96 ? 16.768 6.758 -15.919 1.00 89.19 96 GLN A CA 1
ATOM 788 C C . GLN A 1 96 ? 17.750 7.357 -16.938 1.00 89.19 96 GLN A C 1
ATOM 790 O O . GLN A 1 96 ? 18.761 6.728 -17.235 1.00 89.19 96 GLN A O 1
ATOM 795 N N . ASN A 1 97 ? 17.457 8.546 -17.488 1.00 82.88 97 ASN A N 1
ATOM 796 C CA . ASN A 1 97 ? 18.235 9.196 -18.551 1.00 82.88 97 ASN A CA 1
ATOM 797 C C . ASN A 1 97 ? 18.616 8.224 -19.679 1.00 82.88 97 ASN A C 1
ATOM 799 O O . ASN A 1 97 ? 19.709 8.274 -20.246 1.00 82.88 97 ASN A O 1
ATOM 803 N N . LEU A 1 98 ? 17.690 7.321 -20.012 1.00 80.94 98 LEU A N 1
ATOM 804 C CA . LEU A 1 98 ? 17.848 6.377 -21.105 1.00 80.94 98 LEU A CA 1
ATOM 805 C C . LEU A 1 98 ? 17.555 7.131 -22.397 1.00 80.94 98 LEU A C 1
ATOM 807 O O . LEU A 1 98 ? 16.479 7.012 -22.991 1.00 80.94 98 LEU A O 1
ATOM 811 N N . HIS A 1 99 ? 18.520 7.942 -22.829 1.00 73.00 99 HIS A N 1
ATOM 812 C CA . HIS A 1 99 ? 18.571 8.364 -24.216 1.00 73.00 99 HIS A CA 1
ATOM 813 C C . HIS A 1 99 ? 18.573 7.090 -25.042 1.00 73.00 99 HIS A C 1
ATOM 815 O O . HIS A 1 99 ? 19.317 6.157 -24.738 1.00 73.00 99 HIS A O 1
ATOM 821 N N . SER A 1 100 ? 17.686 7.020 -26.036 1.00 61.75 100 SER A N 1
ATOM 822 C CA . SER A 1 100 ? 17.731 5.959 -27.025 1.00 61.75 100 SER A CA 1
ATOM 823 C C . SER A 1 100 ? 19.165 5.905 -27.521 1.00 61.75 100 SER A C 1
ATOM 825 O O . SER A 1 100 ? 19.588 6.781 -28.278 1.00 61.75 100 SER A O 1
ATOM 827 N N . LEU A 1 101 ? 19.908 4.903 -27.055 1.00 50.75 101 LEU A N 1
ATOM 828 C CA . LEU A 1 101 ? 21.091 4.401 -27.707 1.00 50.75 101 LEU A CA 1
ATOM 829 C C . LEU A 1 101 ? 20.525 4.000 -29.061 1.00 50.75 101 LEU A C 1
ATOM 831 O O . LEU A 1 101 ? 19.996 2.902 -29.236 1.00 50.75 101 LEU A O 1
ATOM 835 N N . LYS A 1 102 ? 20.505 4.951 -30.009 1.00 54.53 102 LYS A N 1
ATOM 836 C CA . LYS A 1 102 ? 20.553 4.611 -31.418 1.00 54.53 102 LYS A CA 1
ATOM 837 C C . LYS A 1 102 ? 21.600 3.526 -31.415 1.00 54.53 102 LYS A C 1
ATOM 839 O O . LYS A 1 102 ? 22.724 3.795 -30.985 1.00 54.53 102 LYS A O 1
ATOM 844 N N . LYS A 1 103 ? 21.199 2.298 -31.757 1.00 53.69 103 LYS A N 1
ATOM 845 C CA . LYS A 1 103 ? 22.159 1.280 -32.142 1.00 53.69 103 LYS A CA 1
ATOM 846 C C . LYS A 1 103 ? 23.179 2.056 -32.967 1.00 53.69 103 LYS A C 1
ATOM 848 O O . LYS A 1 103 ? 22.805 2.613 -34.001 1.00 53.69 103 LYS A O 1
ATOM 853 N N . GLN A 1 104 ? 24.417 2.159 -32.493 1.00 48.31 104 GLN A N 1
ATOM 854 C CA . GLN A 1 104 ? 25.553 2.295 -33.388 1.00 48.31 104 GLN A CA 1
ATOM 855 C C . GLN A 1 104 ? 25.553 0.990 -34.193 1.00 48.31 104 GLN A C 1
ATOM 857 O O . GLN A 1 104 ? 26.342 0.087 -33.962 1.00 48.31 104 GLN A O 1
ATOM 862 N N . GLY A 1 105 ? 24.532 0.829 -35.036 1.00 51.00 105 GLY A N 1
ATOM 863 C CA . GLY A 1 105 ? 24.483 -0.129 -36.104 1.00 51.00 105 GLY A CA 1
ATOM 864 C C . GLY A 1 105 ? 25.355 0.506 -37.153 1.00 51.00 105 GLY A C 1
ATOM 865 O O . GLY A 1 105 ? 24.926 1.438 -37.825 1.00 51.00 105 GLY A O 1
ATOM 866 N N . GLU A 1 106 ? 26.611 0.079 -37.132 1.00 55.31 106 GLU A N 1
ATOM 867 C CA . GLU A 1 106 ? 27.421 -0.098 -38.327 1.00 55.31 106 GLU A CA 1
ATOM 868 C C . GLU A 1 106 ? 27.359 1.074 -39.304 1.00 55.31 106 GLU A C 1
ATOM 870 O O . GLU A 1 106 ? 26.772 1.024 -40.378 1.00 55.31 106 GLU A O 1
ATOM 875 N N . SER A 1 107 ? 28.063 2.138 -38.947 1.00 54.16 107 SER A N 1
ATOM 876 C CA . SER A 1 107 ? 28.805 2.856 -39.970 1.00 54.16 107 SER A CA 1
ATOM 877 C C . SER A 1 107 ? 30.171 3.198 -39.405 1.00 54.16 107 SER A C 1
ATOM 879 O O . SER A 1 107 ? 30.536 4.351 -39.197 1.00 54.16 107 SER A O 1
ATOM 881 N N . THR A 1 108 ? 30.942 2.147 -39.128 1.00 48.94 108 THR A N 1
ATOM 882 C CA . THR A 1 108 ? 32.367 2.248 -39.405 1.00 48.94 108 THR A CA 1
ATOM 883 C C . THR A 1 108 ? 32.433 2.244 -40.924 1.00 48.94 108 THR A C 1
ATOM 885 O O . THR A 1 108 ? 32.412 1.186 -41.545 1.00 48.94 108 THR A O 1
ATOM 888 N N . SER A 1 109 ? 32.420 3.431 -41.530 1.00 59.09 109 SER A N 1
ATOM 889 C CA . SER A 1 109 ? 33.055 3.640 -42.829 1.00 59.09 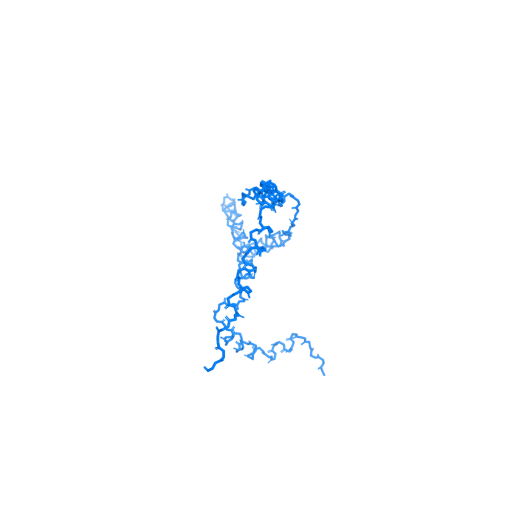109 SER A CA 1
ATOM 890 C C . SER A 1 109 ? 34.523 3.271 -42.627 1.00 59.09 109 SER A C 1
ATOM 892 O O . SER A 1 109 ? 35.357 4.131 -42.355 1.00 59.09 109 SER A O 1
ATOM 894 N N . GLY A 1 110 ? 34.800 1.967 -42.590 1.00 51.16 110 GLY A N 1
ATOM 895 C CA . GLY A 1 110 ? 36.144 1.436 -42.615 1.00 51.16 110 GLY A CA 1
ATOM 896 C C . GLY A 1 110 ? 36.733 1.874 -43.937 1.00 51.16 110 GLY A C 1
ATOM 897 O O . GLY A 1 110 ? 36.090 1.711 -44.970 1.00 51.16 110 GLY A O 1
ATOM 898 N N . ASP A 1 111 ? 37.899 2.501 -43.868 1.00 60.16 111 ASP A N 1
ATOM 899 C CA . ASP A 1 111 ? 38.685 2.874 -45.033 1.00 60.16 111 ASP A CA 1
ATOM 900 C C . ASP A 1 111 ? 38.733 1.674 -45.991 1.00 60.16 111 ASP A C 1
ATOM 902 O O . ASP A 1 111 ? 39.288 0.627 -45.639 1.00 60.16 111 ASP A O 1
ATOM 906 N N . ASP A 1 112 ? 38.127 1.805 -47.176 1.00 61.84 112 ASP A N 1
ATOM 907 C CA . ASP A 1 112 ? 38.096 0.755 -48.210 1.00 61.84 112 ASP A CA 1
ATOM 908 C C . ASP A 1 112 ? 39.516 0.237 -48.501 1.00 61.84 112 ASP A C 1
ATOM 910 O O . ASP A 1 112 ? 39.728 -0.937 -48.796 1.00 61.84 112 ASP A O 1
ATOM 914 N N . VAL A 1 113 ? 40.518 1.103 -48.328 1.00 62.16 113 VAL A N 1
ATOM 915 C CA . VAL A 1 113 ? 41.942 0.790 -48.477 1.00 62.16 113 VAL A CA 1
ATOM 916 C C . VAL A 1 113 ? 42.408 -0.260 -47.462 1.00 62.16 113 VAL A C 1
ATOM 918 O O . VAL A 1 113 ? 43.046 -1.241 -47.839 1.00 62.16 113 VAL A O 1
ATOM 921 N N . ALA A 1 114 ? 42.039 -0.122 -46.187 1.00 61.00 114 ALA A N 1
ATOM 922 C CA . ALA A 1 114 ? 42.447 -1.064 -45.143 1.00 61.00 114 ALA A CA 1
ATOM 923 C C . ALA A 1 114 ? 41.764 -2.435 -45.301 1.00 61.00 114 ALA A C 1
ATOM 925 O O . ALA A 1 114 ? 42.370 -3.472 -45.018 1.00 61.00 114 ALA A O 1
ATOM 926 N N . ALA A 1 115 ? 40.522 -2.454 -45.799 1.00 63.53 115 ALA A N 1
ATOM 927 C CA . ALA A 1 115 ? 39.805 -3.691 -46.111 1.00 63.53 115 ALA A CA 1
ATOM 928 C C . ALA A 1 115 ? 40.434 -4.451 -47.295 1.00 63.53 115 ALA A C 1
ATOM 930 O O . ALA A 1 115 ? 40.422 -5.683 -47.308 1.00 63.53 115 ALA A O 1
ATOM 931 N N . VAL A 1 116 ? 41.027 -3.734 -48.257 1.00 69.75 116 VAL A N 1
ATOM 932 C CA . VAL A 1 116 ? 41.734 -4.323 -49.408 1.00 69.75 116 VAL A CA 1
ATOM 933 C C . VAL A 1 116 ? 43.151 -4.790 -49.046 1.00 69.75 116 VAL A C 1
ATOM 935 O O . VAL A 1 116 ? 43.610 -5.809 -49.564 1.00 69.75 116 VAL A O 1
ATOM 938 N N . GLU A 1 117 ? 43.851 -4.105 -48.139 1.00 75.06 117 GLU A N 1
ATOM 939 C CA . GLU A 1 117 ? 45.233 -4.451 -47.759 1.00 75.06 117 GLU A CA 1
ATOM 940 C C . GLU A 1 117 ? 45.335 -5.622 -46.766 1.00 75.06 117 GLU A C 1
ATOM 942 O O . GLU A 1 117 ? 46.341 -6.347 -46.745 1.00 75.06 117 GLU A O 1
ATOM 947 N N . PHE A 1 118 ? 44.296 -5.852 -45.956 1.00 76.44 118 PHE A N 1
ATOM 948 C CA . PHE A 1 118 ? 44.310 -6.901 -44.933 1.00 76.44 118 PHE A CA 1
ATOM 949 C C . PHE A 1 118 ? 44.479 -8.324 -45.508 1.00 76.44 118 PHE A C 1
ATOM 951 O O . PHE A 1 118 ? 45.369 -9.038 -45.033 1.00 76.44 118 PHE A O 1
ATOM 958 N N . PRO A 1 119 ? 43.742 -8.757 -46.556 1.00 80.75 119 PRO A N 1
ATOM 959 C CA . PRO A 1 119 ? 43.923 -10.086 -47.145 1.00 80.75 119 PRO A CA 1
ATOM 960 C C . PRO A 1 119 ? 45.335 -10.315 -47.700 1.00 80.75 119 PRO A C 1
ATOM 962 O O . PRO A 1 119 ? 45.901 -11.393 -47.524 1.00 80.75 119 PRO A O 1
ATOM 965 N N . ALA A 1 120 ? 45.931 -9.295 -48.327 1.00 80.38 120 ALA A N 1
ATOM 966 C CA . ALA A 1 120 ? 47.279 -9.380 -48.888 1.00 80.38 120 ALA A CA 1
ATOM 967 C C . ALA A 1 120 ? 48.352 -9.510 -47.795 1.00 80.38 120 ALA A C 1
ATOM 969 O O . ALA A 1 120 ? 49.314 -10.269 -47.938 1.00 80.38 120 ALA A O 1
ATOM 970 N N . THR A 1 121 ? 48.173 -8.799 -46.680 1.00 80.38 121 THR A N 1
ATOM 971 C CA . THR A 1 121 ? 49.065 -8.886 -45.517 1.00 80.38 121 THR A CA 1
ATOM 972 C C . THR A 1 121 ? 48.939 -10.244 -44.825 1.00 80.38 121 THR A C 1
ATOM 974 O O . THR A 1 121 ? 49.950 -10.865 -44.496 1.00 80.38 121 THR A O 1
ATOM 977 N N . LEU A 1 122 ? 47.711 -10.751 -44.674 1.00 80.25 122 LEU A N 1
ATOM 978 C CA . LEU A 1 122 ? 47.444 -12.073 -44.109 1.00 80.25 122 LEU A CA 1
ATOM 979 C C . LEU A 1 122 ? 48.083 -13.187 -44.955 1.00 80.25 122 LEU A C 1
ATOM 981 O O . LEU A 1 122 ? 48.735 -14.074 -44.406 1.00 80.25 122 LEU A O 1
ATOM 985 N N . ALA A 1 123 ? 47.960 -13.114 -46.284 1.00 82.25 123 ALA A N 1
ATOM 986 C CA . ALA A 1 123 ? 48.545 -14.092 -47.201 1.00 82.25 123 ALA A CA 1
ATOM 987 C C . ALA A 1 123 ? 50.077 -14.173 -47.070 1.00 82.25 123 ALA A C 1
ATOM 989 O O . ALA A 1 123 ? 50.622 -15.270 -46.956 1.00 82.25 123 ALA A O 1
ATOM 990 N N . LYS A 1 124 ? 50.766 -13.025 -46.980 1.00 82.31 124 LYS A N 1
ATOM 991 C CA . LYS A 1 124 ? 52.225 -12.974 -46.758 1.00 82.31 124 LYS A CA 1
ATOM 992 C C . LYS A 1 124 ? 52.646 -13.613 -45.436 1.00 82.31 124 LYS A C 1
ATOM 994 O O . LYS A 1 124 ? 53.669 -14.287 -45.374 1.00 82.31 124 LYS A O 1
ATOM 999 N N . ILE A 1 125 ? 51.876 -13.408 -44.367 1.00 80.69 125 ILE A N 1
ATOM 1000 C CA . ILE A 1 125 ? 52.172 -14.012 -43.059 1.00 80.69 125 ILE A CA 1
ATOM 1001 C C . ILE A 1 125 ? 52.010 -15.536 -43.128 1.00 80.69 125 ILE A C 1
ATOM 1003 O O . ILE A 1 125 ? 52.829 -16.260 -42.563 1.00 80.69 125 ILE A O 1
ATOM 1007 N N . ILE A 1 126 ? 50.990 -16.031 -43.831 1.00 81.50 126 ILE A N 1
ATOM 1008 C CA . ILE A 1 126 ? 50.761 -17.472 -44.010 1.00 81.50 126 ILE A CA 1
ATOM 1009 C C . ILE A 1 126 ? 51.904 -18.108 -44.814 1.00 81.50 126 ILE A C 1
ATOM 1011 O O . ILE A 1 126 ? 52.428 -19.145 -44.411 1.00 81.50 126 ILE A O 1
ATOM 1015 N N . GLU A 1 127 ? 52.337 -17.467 -45.899 1.00 77.69 127 GLU A N 1
ATOM 1016 C CA . GLU A 1 127 ? 53.437 -17.952 -46.741 1.00 77.69 127 GLU A CA 1
ATOM 1017 C C . GLU A 1 127 ? 54.775 -17.976 -45.983 1.00 77.69 127 GLU A C 1
ATOM 1019 O O . GLU A 1 127 ? 55.482 -18.984 -45.988 1.00 77.69 127 GLU A O 1
ATOM 1024 N N . ASN A 1 128 ? 55.075 -16.922 -45.220 1.00 71.00 128 ASN A N 1
ATOM 1025 C CA . ASN A 1 128 ? 56.294 -16.855 -44.414 1.00 71.00 128 ASN A CA 1
ATOM 1026 C C . ASN A 1 128 ? 56.334 -17.943 -43.323 1.00 71.00 128 ASN A C 1
ATOM 1028 O O . ASN A 1 128 ? 57.366 -18.589 -43.147 1.00 71.00 128 ASN A O 1
ATOM 1032 N N . ASN A 1 129 ? 55.214 -18.214 -42.640 1.00 61.03 129 ASN A N 1
ATOM 1033 C CA . ASN A 1 129 ? 55.146 -19.272 -41.621 1.00 61.03 129 ASN A CA 1
ATOM 1034 C C . ASN A 1 129 ? 55.204 -20.693 -42.215 1.00 61.03 129 ASN A C 1
ATOM 1036 O O . ASN A 1 129 ? 55.712 -21.608 -41.565 1.00 61.03 129 ASN A O 1
ATOM 1040 N N . ALA A 1 130 ? 54.739 -20.892 -43.453 1.00 59.53 130 ALA A N 1
ATOM 1041 C CA . ALA A 1 130 ? 54.860 -22.173 -44.154 1.00 59.53 130 ALA A CA 1
ATOM 1042 C C . ALA A 1 130 ? 56.315 -22.500 -44.551 1.00 59.53 130 ALA A C 1
ATOM 1044 O O . ALA A 1 130 ? 56.668 -23.668 -44.692 1.00 59.53 130 ALA A O 1
ATOM 1045 N N . THR A 1 131 ? 57.183 -21.490 -44.682 1.00 54.50 131 THR A N 1
ATOM 1046 C CA . THR A 1 131 ? 58.607 -21.684 -45.026 1.00 54.50 131 THR A CA 1
ATOM 1047 C C . THR A 1 131 ? 59.538 -21.893 -43.824 1.00 54.50 131 THR A C 1
ATOM 1049 O O . THR A 1 131 ? 60.694 -22.259 -44.015 1.00 54.50 131 THR A O 1
ATOM 1052 N N . GLN A 1 132 ? 59.053 -21.733 -42.584 1.00 56.38 132 GLN A N 1
ATOM 1053 C CA . GLN A 1 132 ? 59.833 -21.988 -41.356 1.00 56.38 132 GLN A CA 1
ATOM 1054 C C . GLN A 1 132 ? 59.629 -23.390 -40.760 1.00 56.38 132 GLN A C 1
ATOM 1056 O O . GLN A 1 132 ? 60.276 -23.738 -39.777 1.00 56.38 132 GLN A O 1
ATOM 1061 N N . THR A 1 133 ? 58.784 -24.227 -41.366 1.00 51.91 133 THR A N 1
ATOM 1062 C CA . THR A 1 133 ? 58.648 -25.651 -41.013 1.00 51.91 133 THR A CA 1
ATOM 1063 C C . THR A 1 133 ? 59.307 -26.541 -42.062 1.00 51.91 133 THR A C 1
ATOM 1065 O O . THR A 1 133 ? 58.690 -27.408 -42.670 1.00 51.91 133 THR A O 1
ATOM 1068 N N . ASN A 1 134 ? 60.608 -26.343 -42.270 1.00 51.91 134 ASN A N 1
ATOM 1069 C CA . ASN A 1 134 ? 61.462 -27.394 -42.806 1.00 51.91 134 ASN A CA 1
ATOM 1070 C C . ASN A 1 134 ? 62.874 -27.256 -42.221 1.00 51.91 134 ASN A C 1
ATOM 1072 O O . ASN A 1 134 ? 63.421 -26.156 -42.226 1.00 51.91 134 ASN A O 1
ATOM 1076 N N . ILE A 1 135 ? 63.445 -28.393 -41.793 1.00 48.25 135 ILE A N 1
ATOM 1077 C CA . ILE A 1 135 ? 64.735 -28.605 -41.096 1.00 48.25 135 ILE A CA 1
ATOM 1078 C C . ILE A 1 135 ? 64.598 -28.457 -39.556 1.00 48.25 135 ILE A C 1
ATOM 1080 O O . ILE A 1 135 ? 64.344 -27.371 -39.059 1.00 48.25 135 ILE A O 1
ATOM 1084 N N . GLN A 1 136 ? 64.723 -29.487 -38.703 1.00 40.66 136 GLN A N 1
ATOM 1085 C CA . GLN A 1 136 ? 65.434 -30.765 -38.827 1.00 40.66 136 GLN A CA 1
ATOM 1086 C C . GLN A 1 136 ? 64.821 -31.825 -37.881 1.00 40.66 136 GLN A C 1
ATOM 1088 O O . GLN A 1 136 ? 64.793 -31.634 -36.668 1.00 40.66 136 GLN A O 1
ATOM 1093 N N . CYS A 1 137 ? 64.386 -32.962 -38.432 1.00 43.34 137 CYS A N 1
ATOM 1094 C CA . CYS A 1 137 ? 64.475 -34.244 -37.733 1.00 43.34 137 CYS A CA 1
ATOM 1095 C C . CYS A 1 137 ? 65.904 -34.764 -37.930 1.00 43.34 137 CYS A C 1
ATOM 1097 O O . CYS A 1 137 ? 66.258 -35.086 -39.062 1.00 43.34 137 CYS A O 1
ATOM 1099 N N . CYS A 1 138 ? 66.677 -34.817 -36.846 1.00 42.41 138 CYS A N 1
ATOM 1100 C CA . CYS A 1 138 ? 67.750 -35.770 -36.545 1.00 42.41 138 CYS A CA 1
ATOM 1101 C C . CYS A 1 138 ? 67.917 -35.775 -35.024 1.00 42.41 138 CYS A C 1
ATOM 1103 O O . CYS A 1 138 ? 68.081 -34.664 -34.472 1.00 42.41 138 CYS A O 1
#

pLDDT: mean 74.61, std 15.81, range [40.66, 95.06]

Radius of gyration: 34.24 Å; chains: 1; bounding box: 81×58×69 Å

InterPro domains:
  IPR006600 HTH CenpB-type DNA-binding domain [PF03221] (40-100)
  IPR006600 HTH CenpB-type DNA-binding domain [PS51253] (31-102)
  IPR006600 HTH CenpB-type DNA-binding domain [SM00674] (37-102)
  IPR009057 Homedomain-like superfamily [SSF46689] (34-95)

Secondary structure (DSSP, 8-state):
----HHHHHHHTHHHHHHHHHHS-TT-SSHHHHHHHHHHHHHHHHHHHHHHHHHHHTT----HHHHHHHHHHHHHHHHT------HHHHHHHHHHTT--------S-----HHHHHHHHHHHHHHHHHHHTSS-S---